Protein AF-A0A8T2ZN29-F1 (afdb_monomer_lite)

Secondary structure (DSSP, 8-state):
---------EEEEEEETTEEEEEEES-SS---TTSTTEEEEEEE-SSSSEEEEEESSPPTT-PPP---S------------------EEEEEEE-

Sequence (95 aa):
FTDKGKFLLAARRYRQGVHTEYIISLDADDLSQGSNAYVGKLSSDFLGTNFTIYDSQPPHSGAKPSSSRASRRFASKQISPQVPAGNFEVGQVSV

InterPro domains:
  IPR000007 Tubby, C-terminal [PF01167] (3-94)
  IPR000007 Tubby, C-terminal [PR01573] (22-38)
  IPR000007 Tubby, C-terminal [PR01573] (38-62)
  IPR025659 Tubby-like, C-terminal [G3DSA:3.20.90.10] (1-94)
  IPR025659 Tubby-like, C-terminal [SSF54518] (2-94)

Organism: Populus deltoides (NCBI:txid3696)

pLDDT: mean 80.51, std 18.61, range [44.22, 97.62]

Structure (mmCIF, N/CA/C/O backbone):
data_AF-A0A8T2ZN29-F1
#
_entry.id   AF-A0A8T2ZN29-F1
#
loop_
_atom_site.group_PDB
_atom_site.id
_atom_site.type_symbol
_atom_site.label_atom_id
_atom_site.label_alt_id
_atom_site.label_comp_id
_atom_site.label_asym_id
_atom_site.label_entity_id
_atom_site.label_seq_id
_atom_site.pdbx_PDB_ins_code
_atom_site.Cartn_x
_atom_site.Cartn_y
_atom_site.Cartn_z
_atom_site.occupancy
_atom_site.B_iso_or_equiv
_atom_site.auth_seq_id
_atom_site.auth_comp_id
_atom_site.auth_asym_id
_atom_site.auth_atom_id
_atom_site.pdbx_PDB_model_num
ATOM 1 N N . PHE A 1 1 ? 3.620 -20.484 -25.627 1.00 49.47 1 PHE A N 1
ATOM 2 C CA . PHE A 1 1 ? 4.129 -19.436 -24.724 1.00 49.47 1 PHE A CA 1
ATOM 3 C C . PHE A 1 1 ? 3.036 -19.145 -23.725 1.00 49.47 1 PHE A C 1
ATOM 5 O O . PHE A 1 1 ? 1.983 -18.665 -24.109 1.00 49.47 1 PHE A O 1
ATOM 12 N N . THR A 1 2 ? 3.213 -19.643 -22.509 1.00 47.75 2 THR A N 1
ATOM 13 C CA . THR A 1 2 ? 2.171 -19.738 -21.488 1.00 47.75 2 THR A CA 1
ATOM 14 C C . THR A 1 2 ? 1.705 -18.347 -21.075 1.00 47.75 2 THR A C 1
ATOM 16 O O . THR A 1 2 ? 2.535 -17.498 -20.757 1.00 47.75 2 THR A O 1
ATOM 19 N N . ASP A 1 3 ? 0.390 -18.155 -21.076 1.00 63.38 3 ASP A N 1
ATOM 20 C CA . ASP A 1 3 ? -0.335 -16.947 -20.679 1.00 63.38 3 ASP A CA 1
ATOM 21 C C . ASP A 1 3 ? -0.232 -16.745 -19.152 1.00 63.38 3 ASP A C 1
ATOM 23 O O . ASP A 1 3 ? -1.174 -16.925 -18.383 1.00 63.38 3 ASP A O 1
ATOM 27 N N . LYS A 1 4 ? 0.993 -16.506 -18.672 1.00 72.19 4 LYS A N 1
ATOM 28 C CA . LYS A 1 4 ? 1.270 -16.144 -17.283 1.00 72.19 4 LYS A CA 1
ATOM 29 C C . LYS A 1 4 ? 0.959 -14.657 -17.179 1.00 72.19 4 LYS A C 1
ATOM 31 O O . LYS A 1 4 ? 1.711 -13.849 -17.716 1.00 72.19 4 LYS A O 1
ATOM 36 N N . GLY A 1 5 ? -0.186 -14.331 -16.581 1.00 81.25 5 GLY A N 1
ATOM 37 C CA . GLY A 1 5 ? -0.712 -12.969 -16.487 1.00 81.25 5 GLY A CA 1
ATOM 38 C C . GLY A 1 5 ? 0.331 -11.916 -16.092 1.00 81.25 5 GLY A C 1
ATOM 39 O O . GLY A 1 5 ? 1.342 -12.208 -15.452 1.00 81.25 5 GLY A O 1
ATOM 40 N N . LYS A 1 6 ? 0.084 -10.666 -16.493 1.00 89.81 6 LYS A N 1
ATOM 41 C CA . LYS A 1 6 ? 1.005 -9.552 -16.242 1.00 89.81 6 LYS A CA 1
ATOM 42 C C . LYS A 1 6 ? 0.978 -9.168 -14.766 1.00 89.81 6 LYS A C 1
ATOM 44 O O . LYS A 1 6 ? -0.089 -8.925 -14.206 1.00 89.81 6 LYS A O 1
ATOM 49 N N . PHE A 1 7 ? 2.157 -9.082 -14.162 1.00 91.69 7 PHE A N 1
ATOM 50 C CA . PHE A 1 7 ? 2.320 -8.459 -12.856 1.00 91.69 7 PHE A CA 1
ATOM 51 C C . PHE A 1 7 ? 1.931 -6.977 -12.936 1.00 91.69 7 PHE A C 1
ATOM 53 O O . PHE A 1 7 ? 2.247 -6.309 -13.922 1.00 91.69 7 PHE A O 1
ATOM 60 N N . LEU A 1 8 ? 1.234 -6.487 -11.911 1.00 95.62 8 LEU A N 1
ATOM 61 C CA . LEU A 1 8 ? 0.829 -5.085 -11.808 1.00 95.62 8 LEU A CA 1
ATOM 62 C C . LEU A 1 8 ? 1.518 -4.420 -10.621 1.00 95.62 8 LEU A C 1
ATOM 64 O O . LEU A 1 8 ? 2.270 -3.471 -10.802 1.00 95.62 8 LEU A O 1
ATOM 68 N N . LEU A 1 9 ? 1.248 -4.922 -9.417 1.00 97.12 9 LEU A N 1
ATOM 69 C CA . LEU A 1 9 ? 1.749 -4.375 -8.164 1.00 97.12 9 LEU A CA 1
ATOM 70 C C . LEU A 1 9 ? 1.949 -5.501 -7.151 1.00 97.12 9 LEU A C 1
ATOM 72 O O . LEU A 1 9 ? 1.229 -6.503 -7.163 1.00 97.12 9 LEU A O 1
ATOM 76 N N . ALA A 1 10 ? 2.884 -5.292 -6.234 1.00 97.62 10 ALA A N 1
ATOM 77 C CA . ALA A 1 10 ? 3.052 -6.087 -5.030 1.00 97.62 10 ALA A CA 1
ATOM 78 C C . ALA A 1 10 ? 2.769 -5.220 -3.806 1.00 97.62 10 ALA A C 1
ATOM 80 O O . ALA A 1 10 ? 2.936 -3.999 -3.831 1.00 97.62 10 ALA A O 1
ATOM 81 N N . ALA A 1 11 ? 2.347 -5.863 -2.721 1.00 97.38 11 ALA A N 1
ATOM 82 C CA . ALA A 1 11 ? 2.129 -5.185 -1.458 1.00 97.38 11 ALA A CA 1
ATOM 83 C C . ALA A 1 11 ? 2.731 -5.969 -0.295 1.00 97.38 11 ALA A C 1
ATOM 85 O O . ALA A 1 11 ? 2.633 -7.197 -0.237 1.00 97.38 11 ALA A O 1
ATOM 86 N N . ARG A 1 12 ? 3.309 -5.251 0.671 1.00 96.69 12 ARG A N 1
ATOM 87 C CA . ARG A 1 12 ? 3.836 -5.838 1.907 1.00 96.69 12 ARG A CA 1
ATOM 88 C C . ARG A 1 12 ? 3.264 -5.159 3.130 1.00 96.69 12 ARG A C 1
ATOM 90 O O . ARG A 1 12 ? 3.338 -3.942 3.262 1.00 96.69 12 ARG A O 1
ATOM 97 N N . ARG A 1 13 ? 2.763 -5.978 4.053 1.00 95.50 13 ARG A N 1
ATOM 98 C CA . ARG A 1 13 ? 2.291 -5.543 5.365 1.00 95.50 13 ARG A CA 1
ATOM 99 C C . ARG A 1 13 ? 3.464 -5.257 6.305 1.00 95.50 13 ARG A C 1
ATOM 101 O O . ARG A 1 13 ? 4.315 -6.121 6.515 1.00 95.50 13 ARG A O 1
ATOM 108 N N . TYR A 1 14 ? 3.428 -4.101 6.951 1.00 91.75 14 TYR A N 1
ATOM 109 C CA . TYR A 1 14 ? 4.305 -3.685 8.037 1.00 91.75 14 TYR A CA 1
ATOM 110 C C . TYR A 1 14 ? 3.462 -3.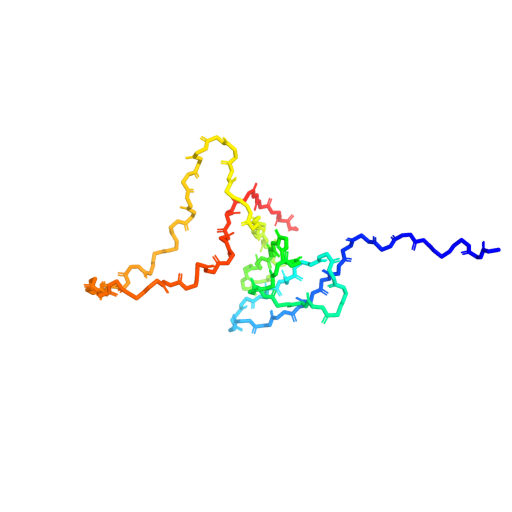342 9.267 1.00 91.75 14 TYR A C 1
ATOM 112 O O . TYR A 1 14 ? 2.399 -2.736 9.168 1.00 91.75 14 TYR A O 1
ATOM 120 N N . ARG A 1 15 ? 3.914 -3.757 10.452 1.00 89.00 15 ARG A N 1
ATOM 121 C CA . ARG A 1 15 ? 3.291 -3.347 11.717 1.00 89.00 15 ARG A CA 1
ATOM 122 C C . ARG A 1 15 ? 4.087 -2.183 12.282 1.00 89.00 15 ARG A C 1
ATOM 124 O O . ARG A 1 15 ? 5.274 -2.348 12.556 1.00 89.00 15 ARG A O 1
ATOM 131 N N . GLN A 1 16 ? 3.443 -1.036 12.465 1.00 82.56 16 GLN A N 1
ATOM 132 C CA . GLN A 1 16 ? 4.070 0.150 13.033 1.00 82.56 16 GLN A CA 1
ATOM 133 C C . GLN A 1 16 ? 3.346 0.521 14.327 1.00 82.56 16 GLN A C 1
ATOM 135 O O . GLN A 1 16 ? 2.369 1.257 14.340 1.00 82.56 16 GLN A O 1
ATOM 140 N N . GLY A 1 17 ? 3.821 -0.030 15.445 1.00 85.69 17 GLY A N 1
ATOM 141 C CA . GLY A 1 17 ? 3.166 0.145 16.739 1.00 85.69 17 GLY A CA 1
ATOM 142 C C . GLY A 1 17 ? 1.756 -0.447 16.739 1.00 85.69 17 GLY A C 1
ATOM 143 O O . GLY A 1 17 ? 1.595 -1.665 16.683 1.00 85.69 17 GLY A O 1
ATOM 144 N N . VAL A 1 18 ? 0.756 0.429 16.825 1.00 85.00 18 VAL A N 1
ATOM 145 C CA . VAL A 1 18 ? -0.668 0.086 16.936 1.00 85.00 18 VAL A CA 1
ATOM 146 C C . VAL A 1 18 ? -1.390 0.017 15.590 1.00 85.00 18 VAL A C 1
ATOM 148 O O . VAL A 1 18 ? -2.424 -0.637 15.506 1.00 85.00 18 VAL A O 1
ATOM 151 N N . HIS A 1 19 ? -0.852 0.628 14.533 1.00 87.75 19 HIS A N 1
ATOM 152 C CA . HIS A 1 19 ? -1.441 0.572 13.195 1.00 87.75 19 HIS A CA 1
ATOM 153 C C . HIS A 1 19 ? -0.689 -0.385 12.264 1.00 87.75 19 HIS A C 1
ATOM 155 O O . HIS A 1 19 ? 0.464 -0.775 12.486 1.00 87.75 19 HIS A O 1
ATOM 161 N N . TH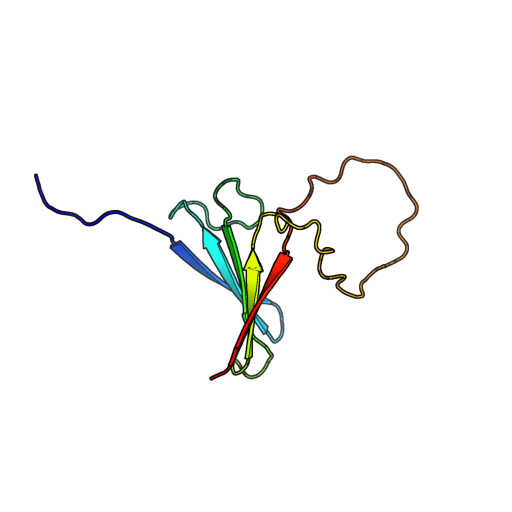R A 1 20 ? -1.375 -0.801 11.201 1.00 93.69 20 THR A N 1
ATOM 162 C CA . THR A 1 20 ? -0.810 -1.599 10.115 1.00 93.69 20 THR A CA 1
ATOM 163 C C . THR A 1 20 ? -0.619 -0.718 8.889 1.00 93.69 20 THR A C 1
ATOM 165 O O . THR A 1 20 ? -1.551 -0.051 8.454 1.00 93.69 20 THR A O 1
ATOM 168 N N . GLU A 1 21 ? 0.564 -0.776 8.290 1.00 95.19 21 GLU A N 1
ATOM 169 C CA . GLU A 1 21 ? 0.845 -0.158 6.999 1.00 95.19 21 GLU A CA 1
ATOM 170 C C . GLU A 1 21 ? 1.002 -1.227 5.911 1.00 95.19 21 GLU A C 1
ATOM 172 O O . GLU A 1 21 ? 1.472 -2.334 6.176 1.00 95.19 21 GLU A O 1
ATOM 177 N N . TYR A 1 22 ? 0.643 -0.899 4.674 1.00 96.06 22 TYR A N 1
ATOM 178 C CA . TYR A 1 22 ? 0.953 -1.697 3.492 1.00 96.06 22 TYR A CA 1
ATOM 179 C C . TYR A 1 22 ? 1.734 -0.837 2.512 1.00 96.06 22 TYR A C 1
ATOM 181 O O . TYR A 1 22 ? 1.215 0.178 2.062 1.00 96.06 22 TYR A O 1
ATOM 189 N N . ILE A 1 23 ? 2.957 -1.243 2.176 1.00 96.44 23 ILE A N 1
ATOM 190 C CA . ILE A 1 23 ? 3.741 -0.617 1.105 1.00 96.44 23 ILE A CA 1
ATOM 191 C C . ILE A 1 23 ? 3.317 -1.242 -0.215 1.00 96.44 23 ILE A C 1
ATOM 193 O O . ILE A 1 23 ? 3.290 -2.468 -0.301 1.00 96.44 23 ILE A O 1
ATOM 197 N N . ILE A 1 24 ? 3.018 -0.413 -1.214 1.00 97.56 24 ILE A N 1
ATOM 198 C CA . ILE A 1 24 ? 2.612 -0.819 -2.561 1.00 97.56 24 ILE A CA 1
ATOM 199 C C . ILE A 1 24 ? 3.747 -0.471 -3.535 1.00 97.56 24 ILE A C 1
ATOM 201 O O . ILE A 1 24 ? 4.231 0.664 -3.540 1.00 97.56 24 ILE A O 1
ATOM 205 N N . SER A 1 25 ? 4.175 -1.443 -4.344 1.00 97.06 25 SER A N 1
ATOM 206 C CA . SER A 1 25 ? 5.325 -1.320 -5.248 1.00 97.06 25 SER A CA 1
ATOM 207 C C . SER A 1 25 ? 5.061 -1.901 -6.639 1.00 97.06 25 SER A C 1
ATOM 209 O O . SER A 1 25 ? 4.313 -2.870 -6.781 1.00 97.06 25 SER A O 1
ATOM 211 N N . LEU A 1 26 ? 5.708 -1.316 -7.652 1.00 97.06 26 LEU A N 1
ATOM 212 C CA . LEU A 1 26 ? 5.791 -1.803 -9.039 1.00 97.06 26 LEU A CA 1
ATOM 213 C C . LEU A 1 26 ? 6.843 -2.900 -9.238 1.00 97.06 26 LEU A C 1
ATOM 215 O O . LEU A 1 26 ? 6.969 -3.428 -10.340 1.00 97.06 26 LEU A O 1
ATOM 219 N N . ASP A 1 27 ? 7.592 -3.236 -8.195 1.00 96.12 27 ASP A N 1
ATOM 220 C CA . ASP A 1 27 ? 8.563 -4.321 -8.195 1.00 96.12 27 ASP A CA 1
ATOM 221 C C . ASP A 1 27 ? 8.209 -5.297 -7.066 1.00 96.12 27 ASP A C 1
ATOM 223 O O . ASP A 1 27 ? 8.000 -4.901 -5.917 1.00 96.12 27 ASP A O 1
ATOM 227 N N . ALA A 1 28 ? 8.088 -6.580 -7.406 1.00 95.69 28 ALA A N 1
ATOM 228 C CA . ALA A 1 28 ? 7.755 -7.626 -6.446 1.00 95.69 28 ALA A CA 1
ATOM 229 C C . ALA A 1 28 ? 8.893 -7.900 -5.452 1.00 95.69 28 ALA A C 1
ATOM 231 O O . ALA A 1 28 ? 8.621 -8.319 -4.325 1.00 95.69 28 ALA A O 1
ATOM 232 N N . ASP A 1 29 ? 10.137 -7.639 -5.856 1.00 96.12 29 ASP A N 1
ATOM 233 C CA . ASP A 1 29 ? 11.334 -7.906 -5.064 1.00 96.12 29 ASP A CA 1
ATOM 234 C C . ASP A 1 29 ? 11.814 -6.659 -4.294 1.00 96.12 29 ASP A C 1
ATOM 236 O O . ASP A 1 29 ? 12.590 -6.780 -3.342 1.00 96.12 29 ASP A O 1
ATOM 240 N N . ASP A 1 30 ? 11.294 -5.468 -4.623 1.00 95.25 30 ASP A N 1
ATOM 241 C CA . ASP A 1 30 ? 11.602 -4.208 -3.936 1.00 95.25 30 ASP A CA 1
ATOM 242 C C . ASP A 1 30 ? 10.361 -3.553 -3.308 1.00 95.25 30 ASP A C 1
ATOM 244 O O . ASP A 1 30 ? 9.634 -2.764 -3.912 1.00 95.25 30 ASP A O 1
ATOM 248 N N . LEU A 1 31 ? 10.135 -3.873 -2.031 1.00 94.19 31 LEU A N 1
ATOM 249 C CA . LEU A 1 31 ? 8.982 -3.438 -1.230 1.00 94.19 31 LEU A CA 1
ATOM 250 C C . LEU A 1 31 ? 9.370 -2.393 -0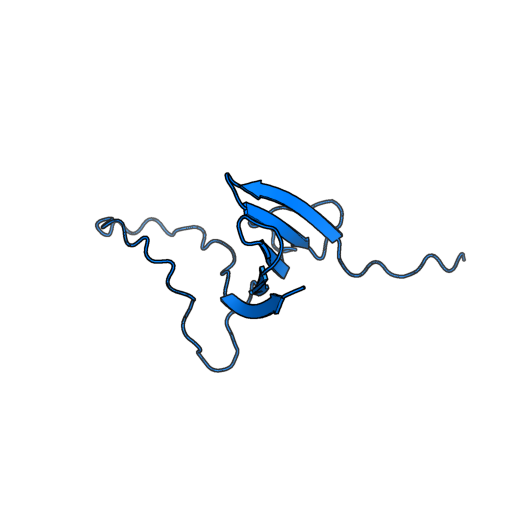.171 1.00 94.19 31 LEU A C 1
ATOM 252 O O . LEU A 1 31 ? 8.853 -2.412 0.956 1.00 94.19 31 LEU A O 1
ATOM 256 N N . SER A 1 32 ? 10.320 -1.516 -0.502 1.00 91.12 32 SER A N 1
ATOM 257 C CA . SER A 1 32 ? 10.815 -0.454 0.376 1.00 91.12 32 SER A CA 1
ATOM 258 C C . SER A 1 32 ? 10.212 0.915 0.030 1.00 91.12 32 SER A C 1
ATOM 260 O O . SER A 1 32 ? 10.037 1.259 -1.133 1.00 91.12 32 SER A O 1
ATOM 262 N N . GLN A 1 33 ? 9.912 1.741 1.040 1.00 90.62 33 GLN A N 1
ATOM 263 C CA . GLN A 1 33 ? 9.323 3.076 0.817 1.00 90.62 33 GLN A CA 1
ATOM 264 C C . GLN A 1 33 ? 10.304 4.067 0.157 1.00 90.62 33 GLN A C 1
ATOM 266 O O . GLN A 1 33 ? 9.896 5.100 -0.360 1.00 90.62 33 GLN A O 1
ATOM 271 N N . GLY A 1 34 ? 11.609 3.786 0.227 1.00 89.62 34 GLY A N 1
ATOM 272 C CA . GLY A 1 34 ? 12.654 4.588 -0.414 1.00 89.62 34 GLY A CA 1
ATOM 273 C C . GLY A 1 34 ? 12.969 4.156 -1.847 1.00 89.62 34 GLY A C 1
ATOM 274 O O . GLY A 1 34 ? 13.833 4.764 -2.473 1.00 89.62 34 GLY A O 1
ATOM 275 N N . SER A 1 35 ? 12.315 3.106 -2.348 1.00 90.56 35 SER A N 1
ATOM 276 C CA . SER A 1 35 ? 12.518 2.613 -3.705 1.00 90.56 35 SER A CA 1
ATOM 277 C C . SER A 1 35 ? 11.927 3.551 -4.751 1.00 90.56 35 SER A C 1
ATOM 279 O O . SER A 1 35 ? 10.886 4.168 -4.537 1.00 90.56 35 SER A O 1
ATOM 281 N N . ASN A 1 36 ? 12.527 3.559 -5.941 1.00 92.12 36 ASN A N 1
ATOM 282 C CA . ASN A 1 36 ? 11.920 4.155 -7.131 1.00 92.12 36 ASN A CA 1
ATOM 283 C C . ASN A 1 36 ? 10.666 3.396 -7.607 1.00 92.12 36 ASN A C 1
ATOM 285 O O . ASN A 1 36 ? 9.864 3.958 -8.346 1.00 92.12 36 ASN A O 1
ATOM 289 N N . ALA A 1 37 ? 10.493 2.134 -7.203 1.00 95.25 37 ALA A N 1
ATOM 290 C CA . ALA A 1 37 ? 9.309 1.334 -7.500 1.00 95.25 37 ALA A CA 1
ATOM 291 C C . ALA A 1 37 ? 8.140 1.611 -6.535 1.00 95.25 37 ALA A C 1
ATOM 293 O O . ALA A 1 37 ? 7.035 1.114 -6.758 1.00 95.25 37 ALA A O 1
ATOM 294 N N . TYR A 1 38 ? 8.355 2.411 -5.482 1.00 95.19 38 TYR A N 1
ATOM 295 C CA . TYR A 1 38 ? 7.330 2.763 -4.503 1.00 95.19 38 TYR A CA 1
ATOM 296 C C . TYR A 1 38 ? 6.218 3.627 -5.114 1.00 95.19 38 TYR A C 1
ATOM 298 O O . TYR A 1 38 ? 6.445 4.747 -5.580 1.00 95.19 38 TYR A O 1
ATOM 306 N N . VAL A 1 39 ? 4.986 3.125 -5.044 1.00 95.94 39 VAL A N 1
ATOM 307 C CA . VAL A 1 39 ? 3.796 3.815 -5.569 1.00 95.94 39 VAL A CA 1
ATOM 308 C C . VAL A 1 39 ? 3.027 4.532 -4.470 1.00 95.94 39 VAL A C 1
ATOM 310 O O . VAL A 1 39 ? 2.412 5.562 -4.714 1.00 95.94 39 VAL A O 1
ATOM 313 N N . GLY A 1 40 ? 3.043 4.000 -3.252 1.00 95.69 40 GLY A N 1
ATOM 314 C CA . GLY A 1 40 ? 2.228 4.540 -2.177 1.00 95.69 40 GLY A CA 1
ATOM 315 C C . GLY A 1 40 ? 2.031 3.555 -1.039 1.00 95.69 40 GLY A C 1
ATOM 316 O O . GLY A 1 40 ? 2.606 2.460 -1.019 1.00 95.69 40 GLY A O 1
ATOM 317 N N . LYS A 1 41 ? 1.192 3.941 -0.078 1.00 96.19 41 LYS A N 1
ATOM 318 C CA . LYS A 1 41 ? 0.887 3.094 1.073 1.00 96.19 41 LYS A CA 1
ATOM 319 C C . LYS A 1 41 ? -0.555 3.193 1.536 1.00 96.19 41 LYS A C 1
ATOM 321 O O . LYS A 1 41 ? -1.219 4.209 1.360 1.00 96.19 41 LYS A O 1
ATOM 326 N N . LEU A 1 42 ? -0.994 2.144 2.217 1.00 95.62 42 LEU A N 1
ATOM 327 C CA . LEU A 1 42 ? -2.234 2.120 2.985 1.00 95.62 42 LEU A CA 1
ATOM 328 C C . LEU A 1 4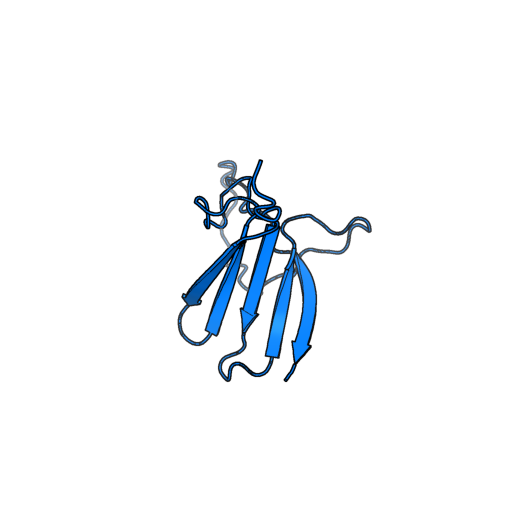2 ? -1.888 2.120 4.476 1.00 95.62 42 LEU A C 1
ATOM 330 O O . LEU A 1 42 ? -1.112 1.267 4.896 1.00 95.62 42 LEU A O 1
ATOM 334 N N . SER A 1 43 ? -2.453 3.024 5.276 1.00 95.19 43 SER A N 1
ATOM 335 C CA . SER A 1 43 ? -2.307 3.011 6.741 1.00 95.19 43 SER A CA 1
ATOM 336 C C . SER A 1 43 ? -3.653 2.753 7.394 1.00 95.19 43 SER A C 1
ATOM 338 O O . SER A 1 43 ? -4.599 3.491 7.141 1.00 95.19 43 SER A O 1
ATOM 340 N N . SER A 1 44 ? -3.741 1.736 8.246 1.00 95.81 44 SER A N 1
ATOM 341 C CA . SER A 1 44 ? -4.933 1.491 9.053 1.00 95.81 44 SER A CA 1
ATOM 342 C C . SER A 1 44 ? -4.980 2.403 10.278 1.00 95.81 44 SER A C 1
ATOM 344 O O . SER A 1 44 ? -3.954 2.908 10.735 1.00 95.81 44 SER A O 1
ATOM 346 N N . ASP A 1 45 ? -6.158 2.549 10.868 1.00 93.62 45 ASP A N 1
ATOM 347 C CA . ASP A 1 45 ? -6.291 2.921 12.272 1.00 93.62 45 ASP A CA 1
ATOM 348 C C . ASP A 1 45 ? -5.911 1.740 13.193 1.00 93.62 45 ASP A C 1
ATOM 350 O O . ASP A 1 45 ? -5.456 0.679 12.746 1.00 93.62 45 ASP A O 1
ATOM 354 N N . PHE A 1 46 ? -6.062 1.933 14.504 1.00 90.81 46 PHE A N 1
ATOM 355 C CA . PHE A 1 46 ? -5.767 0.899 15.501 1.00 90.81 46 PHE A CA 1
ATOM 356 C C . PHE A 1 46 ? -6.693 -0.320 15.394 1.00 90.81 46 PHE A C 1
ATOM 358 O O . PHE A 1 46 ? -6.256 -1.448 15.613 1.00 90.81 46 PHE A O 1
ATOM 365 N N . LEU A 1 47 ? -7.968 -0.097 15.070 1.00 91.69 47 LEU A N 1
ATOM 366 C CA . LEU A 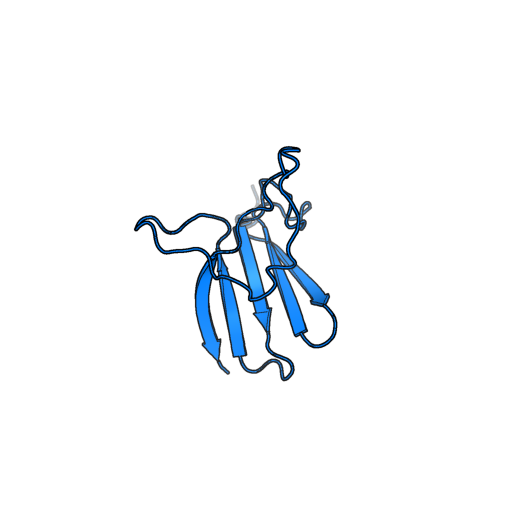1 47 ? -8.971 -1.161 15.010 1.00 91.69 47 LEU A CA 1
ATOM 367 C C . LEU A 1 47 ? -8.920 -1.940 13.688 1.00 91.69 47 LEU A C 1
ATOM 369 O O . LEU A 1 47 ? -9.436 -3.052 13.617 1.00 91.69 47 LEU A O 1
ATOM 373 N N . GLY A 1 48 ? -8.277 -1.388 12.656 1.00 91.44 48 GLY A N 1
ATOM 374 C CA . GLY A 1 48 ? -8.287 -1.941 11.306 1.00 91.44 48 GLY A CA 1
ATOM 375 C C . GLY A 1 48 ? -9.607 -1.696 10.575 1.00 91.44 48 GLY A C 1
ATOM 376 O O . GLY A 1 48 ? -9.948 -2.469 9.685 1.00 91.44 48 GLY A O 1
ATOM 377 N N . THR A 1 49 ? -10.352 -0.662 10.968 1.00 94.75 49 THR A N 1
ATOM 378 C CA . THR A 1 49 ? -11.676 -0.327 10.416 1.00 94.75 49 THR A CA 1
ATOM 379 C C . THR A 1 49 ? -11.629 0.832 9.436 1.00 94.75 49 THR A C 1
ATOM 381 O O . THR A 1 49 ? -12.447 0.893 8.525 1.00 94.75 49 THR A O 1
ATOM 384 N N . ASN A 1 50 ? -10.660 1.734 9.595 1.00 95.69 50 ASN A N 1
ATOM 385 C CA . ASN A 1 50 ? -10.448 2.863 8.698 1.00 95.69 50 ASN A CA 1
ATOM 386 C C . ASN A 1 50 ? -9.050 2.777 8.099 1.00 95.69 50 ASN A C 1
ATOM 388 O O . ASN A 1 50 ? -8.082 2.498 8.807 1.00 95.69 50 ASN A O 1
ATOM 392 N N . PHE A 1 51 ? -8.946 3.042 6.803 1.00 96.25 51 PHE A N 1
ATOM 393 C CA . PHE A 1 51 ? -7.697 2.993 6.064 1.00 96.25 51 PHE A CA 1
ATOM 394 C C . PHE A 1 51 ? -7.498 4.277 5.267 1.00 96.25 51 PHE A C 1
ATOM 396 O O . PHE A 1 51 ? -8.336 4.644 4.447 1.00 96.25 51 PHE A O 1
ATOM 403 N N . THR A 1 52 ? -6.360 4.932 5.469 1.00 96.06 52 THR A N 1
ATOM 404 C CA . THR A 1 52 ? -5.939 6.105 4.698 1.00 96.06 52 THR A CA 1
ATOM 405 C C . THR A 1 52 ? -5.018 5.675 3.561 1.00 96.06 52 THR A C 1
ATOM 407 O O . THR A 1 52 ? -4.048 4.942 3.780 1.00 96.06 52 THR A O 1
ATOM 410 N N . ILE A 1 53 ? -5.319 6.136 2.347 1.00 95.94 53 ILE A N 1
ATOM 411 C CA . ILE A 1 53 ? -4.564 5.865 1.122 1.00 95.94 53 ILE A CA 1
ATOM 412 C C . ILE A 1 53 ? -3.609 7.030 0.868 1.00 95.94 53 ILE A C 1
ATOM 414 O O . ILE A 1 53 ? -4.028 8.190 0.839 1.00 95.94 53 ILE A O 1
ATOM 418 N N . TYR A 1 54 ? -2.337 6.707 0.646 1.00 94.62 54 TYR A N 1
ATOM 419 C CA . TYR A 1 54 ? -1.291 7.660 0.302 1.00 94.62 54 TYR A CA 1
ATOM 420 C C . TYR A 1 54 ? -0.679 7.337 -1.062 1.00 94.62 54 TYR A C 1
ATOM 422 O O . TYR A 1 54 ? -0.303 6.190 -1.303 1.00 94.62 54 TYR A O 1
ATOM 430 N N . ASP A 1 55 ? -0.522 8.355 -1.902 1.00 92.81 55 ASP A N 1
ATOM 431 C CA . ASP A 1 55 ? 0.216 8.322 -3.172 1.00 92.81 55 ASP A CA 1
ATOM 432 C C . ASP A 1 55 ? 1.664 8.797 -2.953 1.00 92.81 55 ASP A C 1
ATOM 434 O O . ASP A 1 55 ? 1.904 9.613 -2.057 1.00 92.81 55 ASP A O 1
ATOM 438 N N . SER A 1 56 ? 2.621 8.279 -3.731 1.00 92.00 56 SER A N 1
ATOM 439 C CA . SER A 1 56 ? 4.025 8.707 -3.723 1.00 92.00 56 SER A CA 1
ATOM 440 C C . SER A 1 56 ? 4.270 10.017 -4.489 1.00 92.00 56 SER A C 1
ATOM 442 O O . SER A 1 56 ? 5.281 10.697 -4.268 1.00 92.00 56 SER A O 1
ATOM 444 N N . GLN A 1 57 ? 3.355 10.385 -5.391 1.00 88.25 57 GLN A N 1
ATOM 445 C CA . GLN A 1 57 ? 3.454 11.564 -6.242 1.00 88.25 57 GLN A CA 1
ATOM 446 C C . GLN A 1 57 ? 2.624 12.735 -5.707 1.00 88.25 57 GLN A C 1
ATOM 448 O O . GLN A 1 57 ? 1.521 12.554 -5.185 1.00 88.25 57 GLN A O 1
ATOM 453 N N . PRO A 1 58 ? 3.126 13.975 -5.851 1.00 80.81 58 PRO A N 1
ATOM 454 C CA . PRO A 1 58 ? 2.369 15.145 -5.455 1.00 80.81 58 PRO A CA 1
ATOM 455 C C . PRO A 1 58 ? 1.113 15.287 -6.327 1.00 80.81 58 PRO A C 1
ATOM 457 O O . PRO A 1 58 ? 1.183 15.125 -7.549 1.00 80.81 58 PRO A O 1
ATOM 460 N N . PRO A 1 59 ? -0.028 15.665 -5.735 1.00 78.19 59 PRO A N 1
ATOM 461 C CA . PRO A 1 59 ? -1.261 15.869 -6.479 1.00 78.19 59 PRO A CA 1
ATOM 462 C C . PRO A 1 59 ? -1.090 16.977 -7.527 1.00 78.19 59 PRO A C 1
ATOM 464 O O . PRO A 1 59 ? -0.590 18.067 -7.232 1.00 78.19 59 PRO A O 1
ATOM 467 N N . HIS A 1 60 ? -1.566 16.716 -8.747 1.00 68.56 60 HIS A N 1
ATOM 468 C CA . HIS A 1 60 ? -1.393 17.590 -9.915 1.00 68.56 60 HIS A CA 1
ATOM 469 C C . HIS A 1 60 ? -1.938 19.024 -9.734 1.00 68.56 60 HIS A C 1
ATOM 471 O O . HIS A 1 60 ? -1.531 19.927 -10.459 1.00 68.56 60 HIS A O 1
ATOM 477 N N . SER A 1 61 ? -2.813 19.269 -8.751 1.00 65.31 61 SER A N 1
ATOM 478 C CA . SER A 1 61 ? -3.402 20.590 -8.465 1.00 65.31 61 SER A CA 1
ATOM 479 C C . SER A 1 61 ? -2.657 21.425 -7.413 1.00 65.31 61 SER A C 1
ATOM 481 O O . SER A 1 61 ? -3.209 22.402 -6.912 1.00 65.31 61 SER A O 1
ATOM 483 N N . GLY A 1 62 ? -1.428 21.063 -7.025 1.00 56.91 62 GLY A N 1
ATOM 484 C CA . GLY A 1 62 ? -0.699 21.795 -5.979 1.00 56.91 62 GLY A CA 1
ATOM 485 C C . GLY A 1 62 ? -1.330 21.650 -4.587 1.00 56.91 62 GLY A C 1
ATOM 486 O O . GLY A 1 62 ? -1.113 22.497 -3.712 1.00 56.91 62 GLY A O 1
ATOM 487 N N . ALA A 1 63 ? -2.123 20.592 -4.377 1.00 56.50 63 ALA A N 1
ATOM 488 C CA . ALA A 1 63 ? -2.693 20.298 -3.072 1.00 56.50 63 ALA A CA 1
ATOM 489 C C . ALA A 1 63 ? -1.566 20.014 -2.067 1.00 56.50 63 ALA A C 1
ATOM 491 O O . ALA A 1 63 ? -0.540 19.403 -2.376 1.00 56.50 63 ALA A O 1
ATOM 492 N N . LYS A 1 64 ? -1.718 20.586 -0.872 1.00 60.09 64 LYS A N 1
ATOM 493 C CA . LYS A 1 64 ? -0.658 20.641 0.133 1.00 60.09 64 LYS A CA 1
ATOM 494 C C . LYS A 1 64 ? -0.374 19.235 0.678 1.00 60.09 64 LYS A C 1
ATOM 496 O O . LYS A 1 64 ? -1.321 18.481 0.886 1.00 60.09 64 LYS A O 1
ATOM 501 N N . PRO A 1 65 ? 0.898 18.885 0.950 1.00 56.06 65 PRO A N 1
ATOM 502 C CA . PRO A 1 65 ? 1.218 17.645 1.646 1.00 56.06 65 PRO A CA 1
ATOM 503 C C . PRO A 1 65 ? 0.457 17.577 2.972 1.00 56.06 65 PRO A C 1
ATOM 505 O O . PRO A 1 65 ? 0.341 18.586 3.674 1.00 56.06 65 PRO A O 1
ATOM 508 N N . SER A 1 66 ? -0.038 16.385 3.314 1.00 56.78 66 SER A N 1
ATOM 509 C CA . SER A 1 66 ? -0.614 16.100 4.628 1.00 56.78 66 SER A CA 1
ATOM 510 C C . SER A 1 66 ? 0.442 16.419 5.688 1.00 56.78 66 SER A C 1
ATOM 512 O O . SER A 1 66 ? 1.460 15.735 5.819 1.00 56.78 66 SER A O 1
ATOM 514 N N . SER A 1 67 ? 0.254 17.532 6.401 1.00 54.88 67 SER A N 1
ATOM 515 C CA . SER A 1 67 ? 1.113 17.894 7.520 1.00 54.88 67 SER A CA 1
ATOM 516 C C . SER A 1 67 ? 0.801 16.942 8.669 1.00 54.88 67 SER A C 1
ATOM 518 O O . SER A 1 67 ? -0.090 17.197 9.484 1.00 54.88 67 SER A O 1
ATOM 520 N N . SER A 1 68 ? 1.542 15.843 8.767 1.00 54.22 68 SER A N 1
ATOM 521 C CA . SER A 1 68 ? 1.631 15.140 10.038 1.00 54.22 68 SER A CA 1
ATOM 522 C C . SER A 1 68 ? 2.160 16.153 11.062 1.00 54.22 68 SER A C 1
ATOM 524 O O . SER A 1 68 ? 3.186 16.801 10.849 1.00 54.22 68 SER A O 1
ATOM 526 N N . ARG A 1 69 ? 1.415 16.389 12.150 1.00 55.84 69 ARG A N 1
ATOM 527 C CA . ARG A 1 69 ? 1.797 17.304 13.244 1.00 55.84 69 ARG A CA 1
ATOM 528 C C . ARG A 1 69 ? 2.983 16.738 14.030 1.00 55.84 69 ARG A C 1
ATOM 530 O O . ARG A 1 69 ? 2.872 16.409 15.204 1.00 55.84 69 ARG A O 1
ATOM 537 N N . ALA A 1 70 ? 4.137 16.666 13.383 1.00 50.19 70 ALA A N 1
ATOM 538 C CA . ALA A 1 70 ? 5.421 16.372 13.988 1.00 50.19 70 ALA A CA 1
ATOM 539 C C . ALA A 1 70 ? 6.485 17.352 13.470 1.00 50.19 70 ALA A C 1
ATOM 541 O O . ALA A 1 70 ? 7.609 16.961 13.164 1.00 50.19 70 ALA A O 1
ATOM 542 N N . SER A 1 71 ? 6.167 18.654 13.426 1.00 52.28 71 SER A N 1
ATOM 543 C CA . SER A 1 71 ? 7.192 19.707 13.451 1.00 52.28 71 SER A CA 1
ATOM 544 C C . SER A 1 71 ? 7.888 19.694 14.814 1.00 52.28 71 SER A C 1
ATOM 546 O O . SER A 1 71 ? 7.697 20.571 15.653 1.00 52.28 71 SER A O 1
ATOM 548 N N . ARG A 1 72 ? 8.734 18.686 15.045 1.00 53.91 72 ARG A N 1
ATOM 549 C CA . ARG A 1 72 ? 9.882 18.876 15.924 1.00 53.91 72 ARG A CA 1
ATOM 550 C C . ARG A 1 72 ? 10.725 19.961 15.263 1.00 53.91 72 ARG A C 1
ATOM 552 O O . ARG A 1 72 ? 11.145 19.810 14.1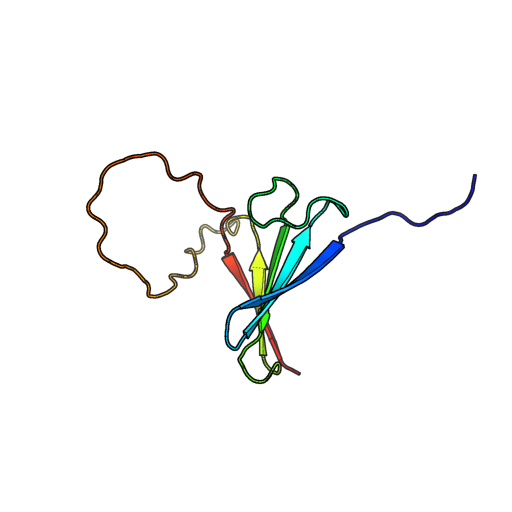20 1.00 53.91 72 ARG A O 1
ATOM 559 N N . ARG A 1 73 ? 10.893 21.083 15.966 1.00 55.00 73 ARG A N 1
ATOM 560 C CA . ARG A 1 73 ? 11.833 22.148 15.610 1.00 55.00 73 ARG A CA 1
ATOM 561 C C . ARG A 1 73 ? 13.200 21.514 15.360 1.00 55.00 73 ARG A C 1
ATOM 563 O O . ARG A 1 73 ? 13.898 21.181 16.311 1.00 55.00 73 ARG A O 1
ATOM 570 N N . PHE A 1 74 ? 13.583 21.368 14.101 1.00 49.59 74 PHE A N 1
ATOM 571 C CA . PHE A 1 74 ? 14.961 21.098 13.734 1.00 49.59 74 PHE A CA 1
ATOM 572 C C . PHE A 1 74 ? 15.463 22.322 12.986 1.00 49.59 74 PHE A C 1
ATOM 574 O O . PHE A 1 74 ? 14.968 22.672 11.917 1.00 49.59 74 PHE A O 1
ATOM 581 N N . ALA A 1 75 ? 16.385 23.026 13.641 1.00 49.12 75 ALA A N 1
ATOM 582 C CA . ALA A 1 75 ? 17.108 24.147 13.076 1.00 49.12 75 ALA A CA 1
ATOM 583 C C . ALA A 1 75 ? 17.699 23.742 11.721 1.00 49.12 75 ALA A C 1
ATOM 585 O O . ALA A 1 75 ? 18.263 22.655 11.580 1.00 49.12 75 ALA A O 1
ATOM 586 N N . SER A 1 76 ? 17.558 24.619 10.729 1.00 55.91 76 SER A N 1
ATOM 587 C CA . SER A 1 76 ? 18.075 24.405 9.386 1.00 55.91 76 SER A CA 1
ATOM 588 C C . SER A 1 76 ? 19.598 24.264 9.424 1.00 55.91 76 SER A C 1
ATOM 590 O O . SER A 1 76 ? 20.333 25.246 9.524 1.00 55.91 76 SER A O 1
ATOM 592 N N . LYS A 1 77 ? 20.082 23.034 9.292 1.00 44.72 77 LYS A N 1
ATOM 593 C CA . LYS A 1 77 ? 21.330 22.769 8.588 1.00 44.72 77 LYS A CA 1
ATOM 594 C C . LYS A 1 77 ? 20.944 21.976 7.356 1.00 44.72 77 LYS A C 1
ATOM 596 O O . LYS A 1 77 ? 20.509 20.834 7.452 1.00 44.72 77 LYS A O 1
ATOM 601 N N . GLN A 1 78 ? 21.011 22.660 6.222 1.00 52.91 78 GLN A N 1
ATOM 602 C CA . GLN A 1 78 ? 20.798 22.125 4.889 1.00 52.91 78 GLN A CA 1
ATOM 603 C C . GLN A 1 78 ? 21.822 21.013 4.632 1.00 52.91 78 GLN A C 1
ATOM 605 O O . GLN A 1 78 ? 22.935 21.249 4.181 1.00 52.91 78 GLN A O 1
ATOM 610 N N . ILE A 1 79 ? 21.437 19.794 4.974 1.00 44.75 79 ILE A N 1
ATOM 611 C CA . ILE A 1 79 ? 21.966 18.561 4.410 1.00 44.75 79 ILE A CA 1
ATOM 612 C C . ILE A 1 79 ? 20.781 18.088 3.589 1.00 44.75 79 ILE A C 1
ATOM 614 O O . ILE A 1 79 ? 19.720 17.905 4.184 1.00 44.75 79 ILE A O 1
ATOM 618 N N . SER A 1 80 ? 20.896 18.022 2.258 1.00 44.22 80 SER A N 1
ATOM 619 C CA . SER A 1 80 ? 19.796 17.559 1.404 1.00 44.22 80 SER A CA 1
ATOM 620 C C . SER A 1 80 ? 19.181 16.316 2.040 1.00 44.22 80 SER A C 1
ATOM 622 O O . SER A 1 80 ? 19.864 15.288 2.091 1.00 44.22 80 SER A O 1
ATOM 624 N N . PRO A 1 81 ? 17.946 16.379 2.575 1.00 49.75 81 PRO A N 1
ATOM 625 C CA . PRO A 1 81 ? 17.290 15.151 2.947 1.00 49.75 81 PRO A CA 1
ATOM 626 C C . PRO A 1 81 ? 17.140 14.417 1.621 1.00 49.75 81 PRO A C 1
ATOM 628 O O . PRO A 1 81 ? 16.657 15.004 0.650 1.00 49.75 81 PRO A O 1
ATOM 631 N N . GLN A 1 82 ? 17.590 13.166 1.539 1.00 47.22 82 GLN A N 1
ATOM 632 C CA . GLN A 1 82 ? 16.964 12.281 0.568 1.00 47.22 82 GLN A CA 1
ATOM 633 C C . GLN A 1 82 ? 15.473 12.412 0.843 1.00 47.22 82 GLN A C 1
ATOM 635 O O . GLN A 1 82 ? 15.022 12.052 1.931 1.00 47.22 82 GLN A O 1
ATOM 640 N N . VAL A 1 83 ? 14.766 13.094 -0.055 1.00 46.72 83 VAL A N 1
ATOM 641 C CA . VAL A 1 83 ? 13.353 13.395 0.120 1.00 46.72 83 VAL A CA 1
ATOM 642 C C . VAL A 1 83 ? 12.697 12.023 0.174 1.00 46.72 83 VAL A C 1
ATOM 644 O O . VAL A 1 83 ? 12.777 11.305 -0.824 1.00 46.72 83 VAL A O 1
ATOM 647 N N . PRO A 1 84 ? 12.142 11.592 1.325 1.00 54.72 84 PRO A N 1
ATOM 648 C CA . PRO A 1 84 ? 11.396 10.347 1.356 1.00 54.72 84 PRO A CA 1
ATOM 649 C C . PRO A 1 84 ? 10.332 10.469 0.275 1.00 54.72 84 PRO A C 1
ATOM 651 O O . PRO A 1 84 ? 9.745 11.550 0.157 1.00 54.72 84 PRO A O 1
ATOM 654 N N . ALA A 1 85 ? 10.107 9.415 -0.512 1.00 61.88 85 ALA A N 1
ATOM 655 C CA . ALA A 1 85 ? 9.012 9.409 -1.473 1.00 61.88 85 ALA A CA 1
ATOM 656 C C . ALA A 1 85 ? 7.759 9.969 -0.776 1.00 61.88 85 ALA A C 1
ATOM 658 O O . ALA A 1 85 ? 7.411 9.535 0.332 1.00 61.88 85 ALA A O 1
ATOM 659 N N . GLY A 1 86 ? 7.221 11.062 -1.321 1.00 74.25 86 GLY A N 1
ATOM 660 C CA . GLY A 1 86 ? 6.286 11.904 -0.584 1.00 74.25 86 GLY A CA 1
ATOM 661 C C . GLY A 1 86 ? 4.996 11.138 -0.359 1.00 74.25 86 GLY A C 1
ATOM 662 O O . GLY A 1 86 ? 4.454 10.619 -1.310 1.00 74.25 86 GLY A O 1
ATOM 663 N N . ASN A 1 87 ? 4.500 11.038 0.873 1.00 89.19 87 ASN A N 1
ATOM 664 C CA . ASN A 1 87 ? 3.224 10.368 1.135 1.00 89.19 87 ASN A CA 1
ATOM 665 C C . ASN A 1 87 ? 2.102 11.406 1.131 1.00 89.19 87 ASN A C 1
ATOM 667 O O . ASN A 1 87 ? 1.928 12.135 2.112 1.00 89.19 87 ASN A O 1
ATOM 671 N N . PHE A 1 88 ? 1.347 11.474 0.041 1.00 90.06 88 PHE A N 1
ATOM 672 C CA . PHE A 1 88 ? 0.236 12.406 -0.122 1.00 90.06 88 PHE A CA 1
ATOM 673 C C . PHE A 1 88 ? -1.077 11.673 0.108 1.00 90.06 88 PHE A C 1
ATOM 675 O O . PHE A 1 88 ? -1.379 10.721 -0.595 1.00 90.06 88 PHE A O 1
ATOM 682 N N . GLU A 1 89 ? -1.849 12.091 1.106 1.00 93.00 89 GLU A N 1
ATOM 683 C CA . GLU A 1 89 ? -3.169 11.512 1.356 1.00 93.00 89 GLU A CA 1
ATOM 684 C C . GLU A 1 89 ? -4.098 11.801 0.172 1.00 93.00 89 GLU A C 1
ATOM 686 O O . GLU A 1 89 ? -4.314 12.962 -0.180 1.00 93.00 89 GLU A O 1
ATOM 691 N N . VAL A 1 90 ? -4.632 10.743 -0.438 1.00 92.81 90 VAL A N 1
ATOM 692 C CA . VAL A 1 90 ? -5.505 10.827 -1.622 1.00 92.81 90 VAL A CA 1
ATOM 693 C C . VAL A 1 90 ? -6.903 10.272 -1.375 1.00 92.81 90 VAL A C 1
ATOM 695 O O . VAL A 1 90 ? -7.800 10.482 -2.188 1.00 92.81 90 VAL A O 1
ATOM 698 N N . GLY A 1 91 ? -7.123 9.591 -0.252 1.00 93.56 91 GLY A N 1
ATOM 699 C CA . GLY A 1 91 ? -8.442 9.078 0.086 1.00 93.56 91 GLY A CA 1
ATOM 700 C C . GLY A 1 91 ? -8.468 8.265 1.367 1.00 93.56 91 GLY A C 1
ATOM 701 O O . GLY A 1 91 ? -7.436 7.976 1.973 1.00 93.56 91 GLY A O 1
ATOM 702 N N . GLN A 1 92 ? -9.679 7.884 1.760 1.00 96.00 92 GLN A N 1
ATOM 703 C CA . GLN A 1 92 ? -9.935 7.029 2.910 1.00 96.00 92 GLN A CA 1
ATOM 704 C C . GLN A 1 92 ? -11.007 5.998 2.561 1.00 96.00 92 GLN A C 1
ATOM 706 O O . GLN A 1 92 ? -11.916 6.276 1.778 1.00 96.00 92 GLN A O 1
ATOM 711 N N . VAL A 1 93 ? -10.881 4.806 3.138 1.00 95.69 93 VAL A N 1
ATOM 712 C CA . VAL A 1 93 ? -11.834 3.703 2.998 1.00 95.69 93 VAL A CA 1
ATOM 713 C C . VAL A 1 93 ? -12.128 3.144 4.383 1.00 95.69 93 VAL A C 1
ATOM 715 O O . VAL A 1 93 ? -11.205 2.899 5.161 1.00 95.69 93 VAL A O 1
ATOM 718 N N . SER A 1 94 ? -13.405 2.917 4.668 1.00 96.06 94 SER A N 1
ATOM 719 C CA . SER A 1 94 ? -13.878 2.305 5.910 1.00 96.06 94 SER A CA 1
ATOM 720 C C . SER A 1 94 ? -14.620 1.006 5.600 1.00 96.06 94 SER A C 1
ATOM 722 O O . SER A 1 94 ? -15.235 0.895 4.537 1.00 96.06 94 SER A O 1
ATOM 724 N N . VAL A 1 95 ? -14.536 0.034 6.512 1.00 90.12 95 VAL A N 1
ATOM 725 C CA . VAL A 1 95 ? -15.269 -1.247 6.463 1.00 90.12 95 VAL A CA 1
ATOM 726 C C . VAL A 1 95 ? -16.500 -1.191 7.355 1.00 90.12 95 VAL A C 1
ATOM 728 O O . VAL A 1 95 ? -16.389 -0.614 8.460 1.00 90.12 95 VAL A O 1
#

Radius of gyration: 15.93 Å; chains: 1; bounding box: 37×44×42 Å

Foldseek 3Di:
DDCPDDDAWDWDWDDDPQKIKIWIFRDNVDRDQQDPRTAWMWIADNVNFKIWTWGLDDPPVCPDADPPPPPPPDPDDDPPPSPRSGTHTDDMDGD